Protein AF-A0A6N7BZW8-F1 (afdb_monomer)

Sequence (78 aa):
MVSEGEVASEGKVCQQDQLFRFHNSDIANNKSIKLAAKKGTRIMFIGGEPLNNQVLMWWNFVADNLYHVKVGRLKYML

Secondary structure (DSSP, 8-state):
-EEES-EEETTEEE-TTPPPP--GGGSGGGT----EE-TT-EE-----PPP-S--EEETTEEESSHHHHHHHHHHH-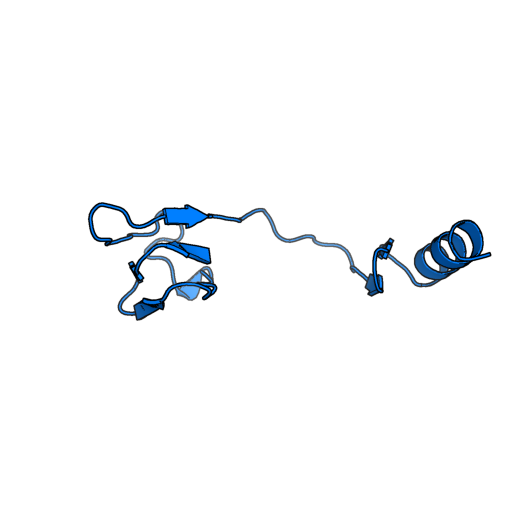-

Foldseek 3Di:
DWQDFWKDWLNDIAGHPDDDDDDCVSDDVSPDTDIDGDPPIDDDDDDDDDDPAAWDDDPPDIDRDPVRVVVVCVVPVD

Mean predicted aligned error: 5.31 Å

pLDDT: mean 90.77, std 8.05, range [60.91, 98.06]

InterPro domains:
  IPR008778 Pirin, C-terminal domain [PF05726] (2-64)
  IPR011051 RmlC-like cupin domain superfamily [SSF51182] (2-68)
  IPR014710 RmlC-like jelly roll fold [G3DSA:2.60.120.10] (2-51)
  IPR014710 RmlC-like jelly roll fold [G3DSA:2.60.120.10] (52-64)

Organism: NCBI:txid281738

Solvent-accessible surface area (backbone atoms only — not comparable to full-atom values): 5046 Å² total; per-residue (Å²): 56,25,80,33,55,46,39,34,39,87,94,42,77,39,47,52,82,33,78,72,84,82,52,72,91,63,29,70,85,70,76,57,82,64,79,48,64,58,94,81,45,39,73,52,88,85,86,75,81,80,77,92,62,67,76,46,78,54,93,97,40,77,32,69,47,71,67,58,45,51,53,52,48,58,66,75,75,102

Structure (mmCIF, N/CA/C/O backbone):
data_AF-A0A6N7BZW8-F1
#
_entry.id   AF-A0A6N7BZW8-F1
#
loop_
_atom_site.group_PDB
_atom_site.id
_atom_site.type_symbol
_atom_site.label_atom_id
_atom_site.label_alt_id
_atom_site.label_comp_id
_atom_site.label_asym_id
_atom_site.label_entity_id
_atom_site.label_seq_id
_atom_site.pdbx_PDB_ins_code
_atom_site.Cartn_x
_atom_site.Cartn_y
_atom_site.Cartn_z
_atom_site.occupancy
_atom_site.B_iso_or_equiv
_atom_site.auth_seq_id
_atom_site.auth_comp_id
_atom_site.auth_asym_id
_atom_site.auth_atom_id
_atom_site.pdbx_PDB_model_num
ATOM 1 N N . MET A 1 1 ? -4.629 -0.411 1.865 1.00 93.44 1 MET A N 1
ATOM 2 C CA . MET A 1 1 ? -5.888 -0.304 1.093 1.00 93.44 1 MET A CA 1
ATOM 3 C C . MET A 1 1 ? -6.948 -1.128 1.792 1.00 93.44 1 MET A C 1
ATOM 5 O O . MET A 1 1 ? -6.612 -2.212 2.262 1.00 93.44 1 MET A O 1
ATOM 9 N N . VAL A 1 2 ? -8.178 -0.630 1.880 1.00 96.69 2 VAL A N 1
ATOM 10 C CA . VAL A 1 2 ? -9.312 -1.385 2.434 1.00 96.69 2 VAL A CA 1
ATOM 11 C C . VAL A 1 2 ? -10.121 -1.962 1.279 1.00 96.69 2 VAL A C 1
ATOM 13 O O . VAL A 1 2 ? -10.611 -1.200 0.454 1.00 96.69 2 VAL A O 1
ATOM 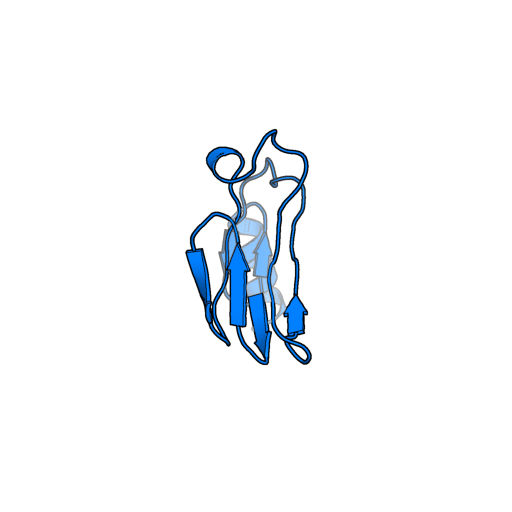16 N N . SER A 1 3 ? -10.232 -3.287 1.194 1.00 97.00 3 SER A N 1
ATOM 17 C CA . SER A 1 3 ? -11.034 -3.952 0.155 1.00 97.00 3 SER A CA 1
ATOM 18 C C . SER A 1 3 ? -12.435 -4.334 0.633 1.00 97.00 3 SER A C 1
ATOM 20 O O . SER A 1 3 ? -13.319 -4.535 -0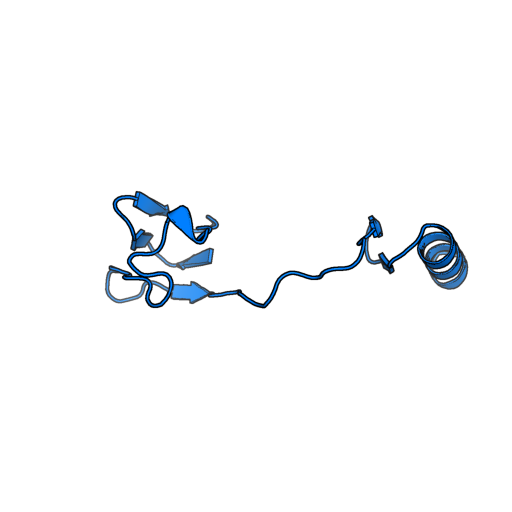.190 1.00 97.00 3 SER A O 1
ATOM 22 N N . GLU A 1 4 ? -12.653 -4.423 1.946 1.00 98.06 4 GLU A N 1
ATOM 23 C CA . GLU A 1 4 ? -13.965 -4.669 2.552 1.00 98.06 4 GLU A CA 1
ATOM 24 C C . GLU A 1 4 ? -14.013 -4.008 3.935 1.00 98.06 4 GLU A C 1
ATOM 26 O O . GLU A 1 4 ? -13.078 -4.169 4.725 1.00 98.06 4 GLU A O 1
ATOM 31 N N . GLY A 1 5 ? -15.094 -3.287 4.244 1.00 97.19 5 GLY A N 1
ATOM 32 C CA . GLY A 1 5 ? -15.306 -2.644 5.546 1.00 97.19 5 GLY A CA 1
ATOM 33 C C . GLY A 1 5 ? -14.567 -1.312 5.724 1.00 97.19 5 GLY A C 1
ATOM 34 O O . GLY A 1 5 ? -14.367 -0.561 4.774 1.00 97.19 5 GLY A O 1
ATOM 35 N N . GLU A 1 6 ? -14.180 -1.007 6.964 1.00 97.44 6 GLU A N 1
ATOM 36 C CA . GLU A 1 6 ? -13.450 0.214 7.339 1.00 97.44 6 GLU A CA 1
ATOM 37 C C . GLU A 1 6 ? -12.331 -0.106 8.343 1.00 97.44 6 GLU A C 1
ATOM 39 O O . GLU A 1 6 ? -12.423 -1.081 9.104 1.00 97.44 6 GLU A O 1
ATOM 44 N N . VAL A 1 7 ? -11.281 0.720 8.355 1.00 96.88 7 VAL A N 1
ATOM 45 C CA . VAL A 1 7 ? -10.184 0.645 9.332 1.00 96.88 7 VAL A CA 1
ATOM 46 C C . VAL A 1 7 ? -9.880 2.026 9.902 1.00 96.88 7 VAL A C 1
ATOM 48 O O . VAL A 1 7 ? -9.794 3.007 9.168 1.00 96.88 7 VAL A O 1
ATOM 51 N N . ALA A 1 8 ? -9.690 2.106 11.214 1.00 95.38 8 ALA A N 1
ATOM 52 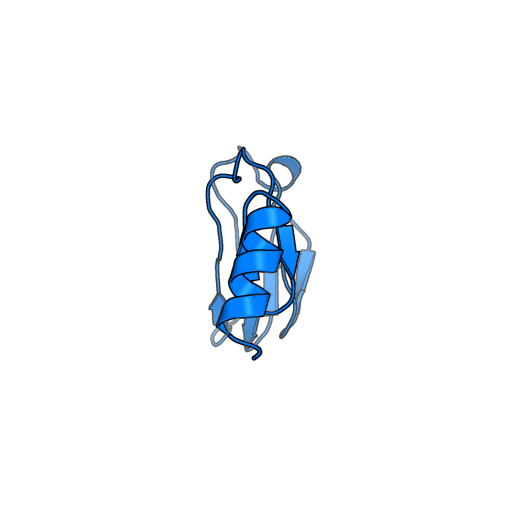C CA . ALA A 1 8 ? -9.197 3.293 11.894 1.00 95.38 8 ALA A CA 1
ATOM 53 C C . ALA A 1 8 ? -7.725 3.108 12.280 1.00 95.38 8 ALA A C 1
ATOM 55 O O . ALA A 1 8 ? -7.320 2.044 12.753 1.00 95.38 8 ALA A O 1
ATOM 56 N N . SER A 1 9 ? -6.921 4.146 12.077 1.00 91.69 9 SER A N 1
ATOM 57 C CA . SER A 1 9 ? -5.500 4.168 12.415 1.00 91.69 9 SER A CA 1
ATOM 58 C C . SER A 1 9 ? -5.040 5.608 12.605 1.00 91.69 9 SER A C 1
ATOM 60 O O . SER A 1 9 ? -5.488 6.492 11.877 1.00 91.69 9 SER A O 1
ATOM 62 N N . GLU A 1 10 ? -4.177 5.855 13.592 1.00 86.56 10 GLU A N 1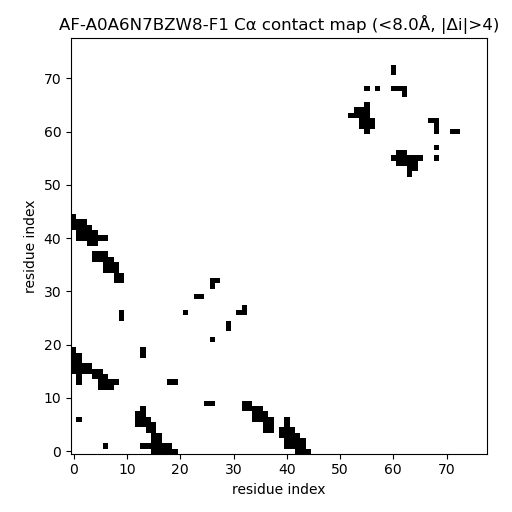
ATOM 63 C CA . GLU A 1 10 ? -3.555 7.172 13.825 1.00 86.56 10 GLU A CA 1
ATOM 64 C C . GLU A 1 10 ? -4.567 8.341 13.841 1.00 86.56 10 GLU A C 1
ATOM 66 O O . GLU A 1 10 ? -4.365 9.394 13.236 1.00 86.56 10 GLU A O 1
ATOM 71 N N . GLY A 1 11 ? -5.721 8.127 14.487 1.00 87.81 11 GLY A N 1
ATOM 72 C CA . GLY A 1 11 ? -6.792 9.125 14.610 1.00 87.81 11 GLY A CA 1
ATOM 73 C C . GLY A 1 11 ? -7.607 9.385 13.337 1.00 87.81 11 GLY A C 1
ATOM 74 O O . GLY A 1 11 ? -8.472 10.258 13.345 1.00 87.81 11 GLY A O 1
ATOM 75 N N . LYS A 1 12 ? -7.374 8.640 12.252 1.00 90.94 12 LYS A N 1
ATOM 76 C CA . LYS A 1 12 ? -8.118 8.757 10.991 1.00 90.94 12 LYS A CA 1
ATOM 77 C C . LYS A 1 12 ? -8.855 7.458 10.675 1.00 90.94 12 LYS A C 1
ATOM 79 O O . LYS A 1 12 ? -8.450 6.376 11.095 1.00 90.94 12 LYS A O 1
ATOM 84 N N . VAL A 1 13 ? -9.924 7.573 9.895 1.00 95.12 13 VAL A N 1
ATOM 85 C CA . VAL A 1 13 ? -10.700 6.436 9.385 1.00 95.12 13 VAL A CA 1
ATOM 86 C C . VAL A 1 13 ? -10.483 6.328 7.879 1.00 95.12 13 VAL A C 1
ATOM 88 O O . VAL A 1 13 ? -10.551 7.328 7.168 1.00 95.12 13 VAL A O 1
ATOM 91 N N . CYS A 1 14 ? -10.213 5.116 7.405 1.00 95.62 14 CYS A N 1
ATOM 92 C CA . CYS A 1 14 ? -10.074 4.762 6.001 1.00 95.62 14 CYS A CA 1
ATOM 93 C C . CYS A 1 14 ? -11.239 3.858 5.600 1.00 95.62 14 CYS A C 1
ATOM 95 O O . CYS A 1 14 ? -11.440 2.794 6.195 1.00 95.62 14 CYS A O 1
ATOM 97 N N . GLN A 1 15 ? -12.006 4.309 4.612 1.00 97.44 15 GLN A N 1
ATOM 98 C CA . GLN A 1 15 ? -13.175 3.599 4.103 1.00 97.44 15 GLN A CA 1
ATOM 99 C C . GLN A 1 15 ? -12.783 2.584 3.022 1.00 97.44 15 GLN A C 1
ATOM 101 O O . GLN A 1 15 ? -11.650 2.584 2.533 1.00 97.44 15 GLN A O 1
ATOM 106 N N . GLN A 1 16 ? -13.726 1.723 2.644 1.00 97.81 16 GLN A N 1
ATOM 107 C CA . GLN A 1 16 ? -13.564 0.811 1.515 1.00 97.81 16 GLN A CA 1
ATOM 108 C C . GLN A 1 16 ? -13.120 1.561 0.247 1.00 97.81 16 GLN A C 1
ATOM 110 O O . GLN A 1 16 ? -13.500 2.710 0.021 1.00 97.81 16 GLN A O 1
ATOM 115 N N . ASP A 1 17 ? -12.275 0.907 -0.551 1.00 96.62 17 ASP A N 1
ATOM 116 C CA . ASP A 1 17 ? -11.689 1.412 -1.797 1.00 96.62 17 ASP A CA 1
ATOM 117 C C . ASP A 1 17 ? -10.764 2.628 -1.617 1.00 96.62 17 ASP A C 1
ATOM 119 O O . ASP A 1 17 ? -10.320 3.242 -2.588 1.00 96.62 17 ASP A O 1
ATOM 123 N N . GLN A 1 18 ? -10.396 2.950 -0.371 1.00 95.88 18 GLN A N 1
ATOM 124 C CA . GLN A 1 18 ? -9.426 3.996 -0.070 1.00 95.88 18 GLN A CA 1
ATOM 125 C C . GLN A 1 18 ? -8.036 3.443 0.255 1.00 95.88 18 GLN A C 1
ATOM 127 O O . GLN A 1 18 ? -7.832 2.338 0.784 1.00 95.88 18 GLN A O 1
ATOM 132 N N . LEU A 1 19 ? -7.043 4.278 -0.051 1.00 94.00 19 LEU A N 1
ATOM 133 C CA . LEU A 1 19 ? -5.660 4.071 0.335 1.00 94.00 19 LEU A CA 1
ATOM 134 C C . LEU A 1 19 ? -5.358 4.866 1.604 1.00 94.00 19 LEU A C 1
ATOM 136 O O . LEU A 1 19 ? -5.506 6.085 1.643 1.00 94.00 19 LEU A O 1
ATOM 140 N N . PHE A 1 20 ? -4.850 4.169 2.611 1.00 91.88 20 PHE A N 1
ATOM 141 C CA . PHE A 1 20 ? -4.241 4.792 3.772 1.00 91.88 20 PHE A CA 1
ATOM 142 C C . PHE A 1 20 ? -2.722 4.757 3.612 1.00 91.88 20 PHE A C 1
ATOM 144 O O . PHE A 1 20 ? -2.151 3.681 3.416 1.00 91.88 20 PHE A O 1
ATOM 151 N N . ARG A 1 21 ? -2.078 5.927 3.653 1.00 89.88 21 ARG A N 1
ATOM 152 C CA . ARG A 1 21 ? -0.620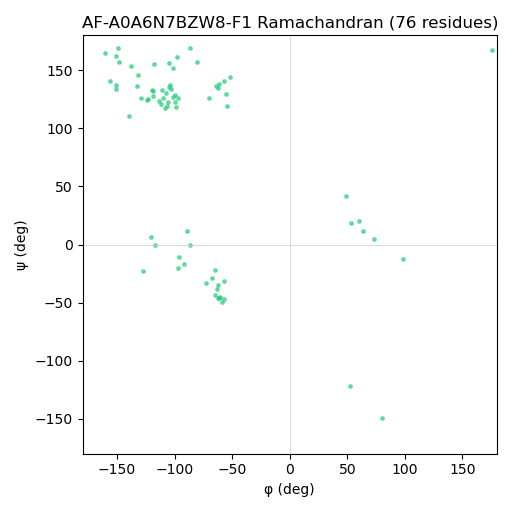 6.062 3.558 1.00 89.88 21 ARG A CA 1
ATOM 153 C C . ARG A 1 21 ? -0.052 6.330 4.943 1.00 89.88 21 ARG A C 1
ATOM 155 O O . ARG A 1 21 ? -0.543 7.212 5.637 1.00 89.88 21 ARG A O 1
ATOM 162 N N . PHE A 1 22 ? 1.010 5.611 5.282 1.00 87.62 22 PHE A N 1
ATOM 163 C CA . PHE A 1 22 ? 1.809 5.865 6.471 1.00 87.62 22 PHE A CA 1
ATOM 164 C C . PHE A 1 22 ? 3.134 6.495 6.052 1.00 87.62 22 PHE A C 1
ATOM 166 O O . PHE A 1 22 ? 3.892 5.902 5.283 1.00 87.62 22 PHE A O 1
ATOM 173 N N . HIS A 1 23 ? 3.396 7.709 6.515 1.00 81.81 23 HIS A N 1
ATOM 174 C CA . HIS A 1 23 ? 4.718 8.318 6.478 1.00 81.81 23 HIS A CA 1
ATOM 175 C C . HIS A 1 23 ? 5.406 8.145 7.840 1.00 81.81 23 HIS A C 1
ATOM 177 O O . HIS A 1 23 ? 4.738 7.913 8.843 1.00 81.81 23 HIS A O 1
ATOM 183 N N . ASN A 1 24 ? 6.732 8.292 7.912 1.00 78.25 24 ASN A N 1
ATOM 184 C CA . ASN A 1 24 ? 7.462 8.191 9.187 1.00 78.25 24 ASN A CA 1
ATOM 185 C C . ASN A 1 24 ? 6.936 9.189 10.238 1.00 78.25 24 ASN A C 1
ATOM 187 O O . ASN A 1 24 ? 6.902 8.894 11.423 1.00 78.25 24 ASN A O 1
ATOM 191 N N . SER A 1 25 ? 6.448 10.355 9.808 1.00 75.56 25 SER A N 1
ATOM 192 C CA . SER A 1 25 ? 5.791 11.327 10.698 1.00 75.56 25 SER A CA 1
ATOM 193 C C . SER A 1 25 ? 4.479 10.833 11.313 1.00 75.56 25 SER A C 1
ATOM 195 O O . SER A 1 25 ? 4.044 11.379 12.321 1.00 75.56 25 SER A O 1
ATOM 197 N N . ASP A 1 26 ? 3.841 9.839 10.698 1.00 72.06 26 ASP A N 1
ATOM 198 C CA . ASP A 1 26 ? 2.510 9.360 11.066 1.00 72.06 26 ASP A CA 1
ATOM 199 C C . ASP A 1 26 ? 2.575 8.144 12.001 1.00 72.06 26 ASP A C 1
ATOM 201 O O . ASP A 1 26 ? 1.553 7.734 12.536 1.00 72.06 26 ASP A O 1
ATOM 205 N N . ILE A 1 27 ? 3.757 7.544 12.191 1.00 74.19 27 ILE A N 1
ATOM 206 C CA . ILE A 1 27 ? 3.929 6.300 12.945 1.00 74.19 27 ILE A CA 1
ATOM 207 C C . ILE A 1 27 ? 4.609 6.600 14.279 1.00 74.19 27 ILE A C 1
ATOM 209 O O . ILE A 1 27 ? 5.781 6.981 14.328 1.00 74.19 27 ILE A O 1
ATOM 213 N N . ALA A 1 28 ? 3.913 6.330 15.386 1.00 67.75 28 ALA A N 1
ATOM 214 C CA . ALA A 1 28 ? 4.507 6.414 16.715 1.00 67.75 28 ALA A CA 1
ATOM 215 C C . ALA A 1 28 ? 5.779 5.542 16.801 1.00 67.75 28 ALA A C 1
ATOM 217 O O . ALA A 1 28 ? 5.745 4.322 16.614 1.00 67.75 28 ALA A O 1
ATOM 218 N N . ASN A 1 29 ? 6.918 6.180 17.087 1.00 67.50 29 ASN A N 1
ATOM 219 C CA . ASN A 1 29 ? 8.240 5.555 17.210 1.00 67.50 29 ASN A CA 1
ATOM 220 C C . ASN A 1 29 ? 8.766 4.829 15.951 1.00 67.50 29 ASN A C 1
ATOM 222 O O . ASN A 1 29 ? 9.656 3.991 16.091 1.00 67.50 29 ASN A O 1
ATOM 226 N N . ASN A 1 30 ? 8.253 5.119 14.744 1.00 68.50 30 ASN A N 1
ATOM 227 C CA . ASN A 1 30 ? 8.713 4.543 13.461 1.00 68.50 30 ASN A CA 1
ATOM 228 C C . ASN A 1 30 ? 8.758 3.000 13.391 1.00 68.50 30 ASN A C 1
ATOM 230 O O . ASN A 1 30 ? 9.468 2.444 12.555 1.00 68.50 30 ASN A O 1
ATOM 234 N N . LYS A 1 31 ? 8.057 2.283 14.279 1.00 79.25 31 LYS A N 1
ATOM 235 C CA . LYS A 1 31 ? 8.215 0.820 14.421 1.00 79.25 31 LYS A CA 1
ATOM 236 C C . LYS A 1 31 ? 6.922 0.025 14.352 1.00 79.25 31 LYS A C 1
ATOM 238 O O . LYS A 1 31 ? 6.969 -1.166 14.062 1.00 79.25 31 LYS A O 1
ATOM 243 N N . SER A 1 32 ? 5.779 0.642 14.633 1.00 84.81 32 SER A N 1
ATOM 244 C CA . SER A 1 32 ? 4.507 -0.078 14.699 1.00 84.81 32 SER A CA 1
ATOM 245 C C . SER A 1 32 ? 3.338 0.811 14.325 1.00 84.81 32 SER A C 1
ATOM 247 O O . SER A 1 32 ? 3.241 1.929 14.819 1.00 84.81 32 SER A O 1
ATOM 249 N N . ILE A 1 33 ? 2.419 0.263 13.540 1.00 88.00 33 ILE A N 1
ATOM 250 C CA . ILE A 1 33 ? 1.152 0.890 13.170 1.00 88.00 33 ILE A CA 1
ATOM 251 C C . ILE A 1 33 ? 0.034 0.217 13.966 1.00 88.00 33 ILE A C 1
ATOM 253 O O . ILE A 1 33 ? -0.003 -1.014 14.053 1.00 88.00 33 ILE A O 1
ATOM 257 N N . LYS A 1 34 ? -0.894 1.001 14.526 1.00 90.12 34 LYS A N 1
ATOM 258 C CA . LYS A 1 34 ? -2.088 0.458 15.190 1.00 90.12 34 LYS A CA 1
ATOM 259 C C . LYS A 1 34 ? -3.292 0.535 14.264 1.00 90.12 34 LYS A C 1
ATOM 261 O O . LYS A 1 34 ? -3.611 1.599 13.743 1.00 90.12 34 LYS A O 1
ATOM 266 N N . LEU A 1 35 ? -3.980 -0.590 14.101 1.00 93.44 35 LEU A N 1
ATOM 267 C CA . LEU A 1 35 ? -5.188 -0.702 13.291 1.00 93.44 35 LEU A CA 1
ATOM 268 C C . LEU A 1 35 ? -6.351 -1.156 14.175 1.00 93.44 35 LEU A C 1
ATOM 270 O O . LEU A 1 35 ? -6.215 -2.113 14.936 1.00 93.44 35 LEU A O 1
ATOM 274 N N . ALA A 1 36 ? -7.494 -0.491 14.049 1.00 96.06 36 ALA A N 1
ATOM 275 C CA . ALA A 1 36 ? -8.756 -0.905 14.643 1.00 96.06 36 ALA A CA 1
ATOM 276 C C . ALA A 1 36 ? -9.776 -1.145 13.527 1.00 96.06 36 ALA A C 1
ATOM 278 O O . ALA A 1 36 ? -9.981 -0.290 12.669 1.00 96.06 36 ALA A O 1
ATOM 279 N N . ALA A 1 37 ? -10.404 -2.317 13.527 1.00 97.00 37 ALA A N 1
ATOM 280 C CA . ALA A 1 37 ? -11.338 -2.730 12.489 1.00 97.00 37 ALA A CA 1
ATOM 281 C C . ALA A 1 37 ? -12.429 -3.638 13.065 1.00 97.00 37 ALA A C 1
ATOM 283 O O . ALA A 1 37 ? -12.237 -4.285 14.098 1.00 97.00 37 ALA A O 1
ATOM 284 N N . LYS A 1 38 ? -13.577 -3.697 12.386 1.00 97.38 38 LYS A N 1
ATOM 285 C CA . LYS A 1 38 ? -14.667 -4.617 12.731 1.00 97.38 38 LYS A CA 1
ATOM 286 C C . LYS A 1 38 ? -14.377 -6.013 12.170 1.00 97.38 38 LYS A C 1
ATOM 288 O O . LYS A 1 38 ? -13.630 -6.177 11.206 1.00 97.38 38 LYS A O 1
ATOM 293 N N . LYS A 1 39 ? -14.994 -7.041 12.764 1.00 97.62 39 LYS A N 1
ATOM 294 C CA . LYS A 1 39 ? -14.952 -8.407 12.219 1.00 97.62 39 LYS A CA 1
ATOM 295 C C . LYS A 1 39 ? -15.451 -8.386 10.770 1.00 97.62 39 LYS A C 1
ATOM 297 O O . LYS A 1 39 ? -16.531 -7.865 10.514 1.00 97.62 39 LYS A O 1
ATOM 302 N N . GLY A 1 40 ? -14.680 -8.976 9.859 1.00 97.56 40 GLY A N 1
ATOM 303 C CA . GLY A 1 40 ? -14.997 -9.014 8.428 1.00 97.56 40 GLY A CA 1
ATOM 304 C C . GLY A 1 40 ? -14.288 -7.950 7.586 1.00 97.56 40 GLY A C 1
ATOM 305 O O . GLY A 1 40 ? -14.254 -8.101 6.372 1.00 97.56 40 GLY A O 1
ATOM 306 N N . THR A 1 41 ? -13.655 -6.935 8.190 1.00 98.06 41 THR A N 1
ATOM 307 C CA . THR A 1 41 ? -12.825 -5.982 7.435 1.00 98.06 41 THR A CA 1
ATOM 308 C C . THR A 1 41 ? -11.646 -6.703 6.767 1.00 98.06 41 THR A C 1
ATOM 310 O O . THR A 1 41 ? -10.940 -7.483 7.414 1.00 98.06 41 THR A O 1
ATOM 313 N N . ARG A 1 42 ? -11.382 -6.392 5.492 1.00 97.88 42 ARG A N 1
ATOM 314 C CA . ARG A 1 42 ? -10.219 -6.880 4.735 1.00 97.88 42 ARG A CA 1
ATOM 315 C C . ARG A 1 42 ? -9.338 -5.723 4.295 1.00 97.88 42 ARG A C 1
ATOM 317 O O . ARG A 1 42 ? -9.805 -4.738 3.724 1.00 97.88 42 ARG A O 1
ATOM 324 N N . ILE A 1 43 ? -8.041 -5.871 4.539 1.00 96.12 43 ILE A N 1
ATOM 325 C CA . ILE A 1 43 ? -7.037 -4.865 4.204 1.00 96.12 43 ILE A CA 1
ATOM 326 C C . ILE A 1 43 ? -5.850 -5.498 3.482 1.00 96.12 43 ILE A C 1
ATOM 328 O O . ILE A 1 43 ? -5.446 -6.618 3.783 1.00 96.12 43 ILE A O 1
ATOM 332 N N . MET A 1 44 ? -5.266 -4.738 2.560 1.00 95.81 44 MET A N 1
ATOM 333 C CA . MET A 1 44 ? -3.978 -5.032 1.939 1.00 95.81 44 MET A CA 1
ATOM 334 C C . MET A 1 44 ? -2.944 -4.024 2.435 1.00 95.81 44 MET A C 1
ATOM 336 O O . MET A 1 44 ? -3.153 -2.807 2.327 1.00 95.81 44 MET A O 1
ATOM 340 N N . PHE A 1 45 ? -1.831 -4.539 2.957 1.00 93.00 45 PHE A N 1
ATOM 341 C CA . PHE A 1 45 ? -0.675 -3.743 3.348 1.00 93.00 45 PHE A CA 1
ATOM 342 C C . PHE A 1 45 ? 0.404 -3.843 2.266 1.00 93.00 45 PHE A C 1
ATOM 344 O O . PHE A 1 45 ? 0.776 -4.943 1.866 1.00 93.00 45 PHE A O 1
ATOM 351 N N . ILE A 1 46 ? 0.880 -2.695 1.783 1.00 93.00 46 ILE A N 1
ATOM 352 C CA . ILE A 1 46 ? 1.968 -2.599 0.806 1.00 93.00 46 ILE A CA 1
ATOM 353 C C . ILE A 1 46 ? 2.982 -1.617 1.375 1.00 93.00 46 ILE A C 1
ATOM 355 O O . ILE A 1 46 ? 2.629 -0.492 1.727 1.00 93.00 46 ILE A O 1
ATOM 359 N N . GLY A 1 47 ? 4.231 -2.052 1.462 1.00 89.06 47 GLY A N 1
ATOM 360 C CA . GLY A 1 47 ? 5.340 -1.251 1.948 1.00 89.06 47 GLY A CA 1
ATOM 361 C C . GLY A 1 47 ? 6.663 -1.837 1.478 1.00 89.06 47 GLY A C 1
ATOM 362 O O . GLY A 1 47 ? 6.722 -2.973 1.010 1.00 89.06 47 GLY A O 1
ATOM 363 N N . GLY A 1 48 ? 7.714 -1.042 1.592 1.00 88.56 48 GLY A N 1
ATOM 364 C CA . GLY A 1 48 ? 9.060 -1.398 1.176 1.00 88.56 48 GLY A CA 1
ATOM 365 C C . GLY A 1 48 ? 9.986 -0.206 1.349 1.00 88.56 48 GLY A C 1
ATOM 366 O O . GLY A 1 48 ? 9.531 0.918 1.582 1.00 88.56 48 GLY A O 1
ATOM 367 N N . GLU A 1 49 ? 11.282 -0.460 1.254 1.00 88.75 49 GLU A N 1
ATOM 368 C CA . GLU A 1 49 ? 12.273 0.608 1.236 1.00 88.75 49 GLU A CA 1
ATOM 369 C C . GLU A 1 49 ? 12.086 1.472 -0.028 1.00 88.75 49 GLU A C 1
ATOM 371 O O . GLU A 1 49 ? 11.834 0.918 -1.105 1.00 88.75 49 GLU A O 1
ATOM 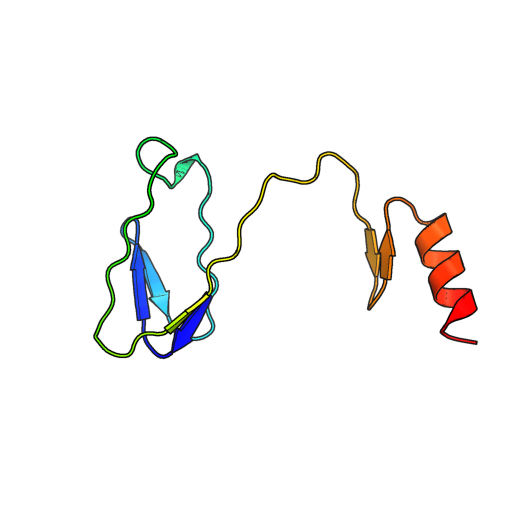376 N N . PRO A 1 50 ? 12.145 2.816 0.069 1.00 88.62 50 PRO A N 1
ATOM 377 C CA . PRO A 1 50 ? 12.046 3.677 -1.102 1.00 88.62 50 PRO A CA 1
ATOM 378 C C . PRO A 1 50 ? 13.122 3.349 -2.142 1.00 88.62 50 PRO A C 1
ATOM 380 O O . PRO A 1 50 ? 14.278 3.102 -1.807 1.00 88.62 50 PRO A O 1
ATOM 383 N N . LEU A 1 51 ? 12.751 3.397 -3.421 1.00 90.31 51 LEU A N 1
ATOM 384 C CA . LEU A 1 51 ? 13.716 3.307 -4.513 1.00 90.31 51 LEU A CA 1
ATOM 385 C C . LEU A 1 51 ? 14.561 4.589 -4.559 1.00 90.31 51 LEU A C 1
ATOM 387 O O . LEU A 1 51 ? 14.016 5.688 -4.645 1.00 90.31 51 LEU A O 1
ATOM 391 N N . ASN A 1 52 ? 15.888 4.444 -4.533 1.00 90.81 52 ASN A N 1
ATOM 392 C CA . ASN A 1 52 ? 16.835 5.569 -4.567 1.00 90.81 52 ASN A CA 1
ATOM 393 C C . ASN A 1 52 ? 17.186 6.038 -5.992 1.00 90.81 52 ASN A C 1
ATOM 395 O O . ASN A 1 52 ? 17.978 6.961 -6.168 1.00 90.81 52 ASN A O 1
ATOM 399 N N . ASN A 1 53 ? 16.625 5.399 -7.018 1.00 91.69 53 ASN A N 1
ATOM 400 C CA . ASN A 1 53 ? 16.827 5.730 -8.423 1.00 91.69 53 ASN A CA 1
ATOM 401 C C . ASN A 1 53 ? 15.605 6.442 -9.016 1.00 91.69 53 ASN A C 1
ATOM 403 O O . ASN A 1 53 ? 14.475 6.276 -8.557 1.00 91.69 53 ASN A O 1
ATOM 407 N N . GLN A 1 54 ? 15.826 7.211 -10.084 1.00 92.81 54 GLN A N 1
ATOM 408 C CA . GLN A 1 54 ? 14.734 7.772 -10.871 1.00 92.81 54 GLN A CA 1
ATOM 409 C C . GLN A 1 54 ? 13.885 6.645 -11.472 1.00 92.81 54 GLN A C 1
ATOM 411 O O . GLN A 1 54 ? 14.416 5.661 -11.987 1.00 92.81 54 GLN A O 1
ATOM 416 N N . VAL A 1 55 ? 12.564 6.822 -11.430 1.00 95.00 55 VAL A N 1
ATOM 417 C CA . VAL A 1 55 ? 11.595 5.914 -12.046 1.00 95.00 55 VAL A CA 1
ATOM 418 C C . VAL A 1 55 ? 10.732 6.704 -13.024 1.00 95.00 55 VAL A C 1
ATOM 420 O O . VAL A 1 55 ? 10.110 7.702 -12.666 1.00 95.00 55 VAL A O 1
ATOM 423 N N . LEU A 1 56 ? 10.690 6.246 -14.270 1.00 95.75 56 LEU A N 1
ATOM 424 C CA . LEU A 1 56 ? 9.765 6.674 -15.308 1.00 95.75 56 LEU A CA 1
ATOM 425 C C . LEU A 1 56 ? 8.723 5.576 -15.506 1.00 95.75 56 LEU A C 1
ATOM 427 O O . LEU A 1 56 ? 9.067 4.438 -15.825 1.00 95.75 56 LEU A O 1
ATOM 431 N N . MET A 1 57 ? 7.449 5.930 -15.347 1.00 95.50 57 MET A N 1
ATOM 432 C CA . MET A 1 57 ? 6.319 5.045 -15.621 1.00 95.50 57 MET A CA 1
ATOM 433 C C . MET A 1 57 ? 5.526 5.584 -16.809 1.00 95.50 57 MET A C 1
ATOM 435 O O . MET A 1 57 ? 5.069 6.726 -16.792 1.00 95.50 57 MET A O 1
ATOM 439 N N . TRP A 1 58 ? 5.356 4.765 -17.843 1.00 93.69 58 TRP A N 1
ATOM 440 C CA . TRP A 1 58 ? 4.555 5.095 -19.017 1.00 93.69 58 TRP A CA 1
ATOM 441 C C . TRP A 1 58 ? 3.761 3.865 -19.449 1.00 93.69 58 TRP A C 1
ATOM 443 O O . TRP A 1 58 ? 4.339 2.895 -19.932 1.00 93.69 58 TRP A O 1
ATOM 453 N N . TRP A 1 59 ? 2.435 3.900 -19.286 1.00 92.88 59 TRP A N 1
ATOM 454 C CA . TRP A 1 59 ? 1.560 2.749 -19.547 1.00 92.88 59 TRP A CA 1
ATOM 455 C C . TRP A 1 59 ? 2.061 1.507 -18.785 1.00 92.88 59 TRP A C 1
ATOM 457 O O . TRP A 1 59 ? 2.212 1.562 -17.568 1.00 92.88 59 TRP A O 1
ATOM 467 N N . ASN A 1 60 ? 2.370 0.419 -19.496 1.00 93.56 60 ASN A N 1
ATOM 468 C CA . ASN A 1 60 ? 2.888 -0.834 -18.940 1.00 93.56 60 ASN A CA 1
ATOM 469 C C . ASN A 1 60 ? 4.428 -0.873 -18.855 1.00 93.56 60 ASN A C 1
ATOM 471 O O . ASN A 1 60 ? 5.005 -1.937 -18.646 1.00 93.56 60 ASN A O 1
ATOM 475 N N . PHE A 1 61 ? 5.107 0.262 -19.054 1.00 94.50 61 PHE A N 1
ATOM 476 C CA . PHE A 1 61 ? 6.564 0.366 -19.028 1.00 94.50 61 PHE A CA 1
ATOM 477 C C . PHE A 1 61 ? 7.041 1.084 -17.768 1.00 94.50 61 PHE A C 1
ATOM 479 O O . PHE A 1 61 ? 6.587 2.186 -17.459 1.00 94.50 61 PHE A O 1
ATOM 486 N N . VAL A 1 62 ? 8.007 0.473 -17.084 1.00 94.94 62 VAL A N 1
ATOM 487 C CA . VAL A 1 62 ? 8.716 1.044 -15.934 1.00 94.94 62 VAL A CA 1
ATOM 488 C C . VAL A 1 62 ? 10.208 1.008 -16.250 1.00 94.94 62 VAL A C 1
ATOM 490 O O . VAL A 1 62 ? 10.735 -0.050 -16.590 1.00 94.94 62 VAL A O 1
ATOM 493 N N . ALA A 1 63 ? 10.881 2.156 -16.191 1.00 95.50 63 ALA A N 1
ATOM 494 C CA . ALA A 1 63 ? 12.298 2.279 -16.524 1.00 95.50 63 ALA A CA 1
ATOM 495 C C . ALA A 1 63 ? 12.984 3.388 -15.716 1.00 95.50 63 ALA A C 1
ATOM 497 O O . ALA A 1 63 ? 12.327 4.207 -15.087 1.00 95.50 63 ALA A O 1
ATOM 498 N N . ASP A 1 64 ? 14.309 3.441 -15.772 1.00 95.06 64 ASP A N 1
ATOM 499 C CA . ASP A 1 64 ? 15.139 4.469 -15.136 1.00 95.06 64 ASP A CA 1
ATOM 500 C C . ASP A 1 64 ? 15.440 5.669 -16.054 1.00 95.06 64 ASP A C 1
ATOM 502 O O . ASP A 1 64 ? 15.830 6.734 -15.582 1.00 95.06 64 ASP A O 1
ATOM 506 N N . ASN A 1 65 ? 15.238 5.525 -17.369 1.00 94.75 65 ASN A N 1
ATOM 507 C CA . ASN A 1 65 ? 15.472 6.579 -18.352 1.00 94.75 65 ASN A CA 1
ATOM 508 C C . ASN A 1 65 ? 14.553 6.469 -19.587 1.00 94.75 65 ASN A C 1
ATOM 510 O O . ASN A 1 65 ? 13.945 5.434 -19.873 1.00 94.75 65 ASN A O 1
ATOM 514 N N . LEU A 1 66 ? 14.447 7.572 -20.339 1.00 95.25 66 LEU A N 1
ATOM 515 C CA . LEU A 1 66 ? 13.534 7.682 -21.483 1.00 95.25 66 LEU A CA 1
ATOM 516 C C . LEU A 1 66 ? 13.925 6.766 -22.654 1.00 95.25 66 LEU A C 1
ATOM 518 O O . LEU A 1 66 ? 13.053 6.347 -23.416 1.00 95.25 66 LEU A O 1
ATOM 522 N N . TYR A 1 67 ? 15.216 6.464 -22.817 1.00 96.12 67 TYR A N 1
ATOM 523 C CA . TYR A 1 67 ? 15.690 5.564 -23.867 1.00 96.12 67 TYR A CA 1
ATOM 524 C C . TYR A 1 67 ? 15.095 4.161 -23.682 1.00 96.12 67 TYR A C 1
ATOM 526 O O . TYR A 1 67 ? 14.506 3.622 -24.619 1.00 96.12 67 TYR A O 1
ATOM 534 N N . HIS A 1 68 ? 15.116 3.625 -22.459 1.00 94.44 68 HIS A N 1
ATOM 535 C CA . HIS A 1 68 ? 14.517 2.328 -22.136 1.00 94.44 68 HIS A CA 1
ATOM 536 C C . HIS A 1 68 ? 12.993 2.299 -22.335 1.00 94.44 68 HIS A C 1
ATOM 538 O O . HIS A 1 68 ? 12.472 1.324 -22.879 1.00 94.44 68 HIS A O 1
ATOM 544 N N . VAL A 1 69 ? 12.279 3.385 -22.008 1.00 94.38 69 VAL A N 1
ATOM 545 C CA . VAL A 1 69 ? 10.839 3.497 -22.318 1.00 94.38 69 VAL A CA 1
ATOM 546 C C . VAL A 1 69 ? 10.593 3.424 -23.831 1.00 94.38 69 VAL A C 1
ATOM 548 O O . VAL A 1 69 ? 9.707 2.699 -24.283 1.00 94.38 69 VAL A O 1
ATOM 551 N N . LYS A 1 70 ? 11.386 4.144 -24.638 1.00 93.88 70 LYS A N 1
ATOM 552 C CA . LYS A 1 70 ? 11.245 4.163 -26.105 1.00 93.88 70 LYS A CA 1
ATOM 553 C C . LYS A 1 70 ? 11.540 2.803 -26.737 1.00 93.88 70 LYS A C 1
ATOM 555 O O . LYS A 1 70 ? 10.782 2.376 -27.604 1.00 93.88 70 LYS A O 1
ATOM 560 N N . VAL A 1 71 ? 12.599 2.123 -26.296 1.00 94.81 71 VAL A N 1
ATOM 561 C CA . VAL A 1 71 ? 12.954 0.780 -26.782 1.00 9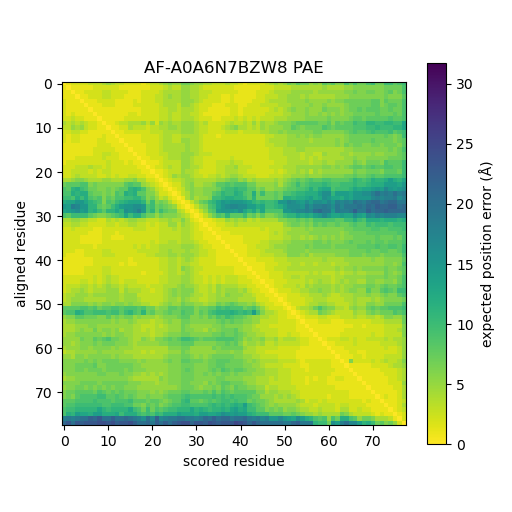4.81 71 VAL A CA 1
ATOM 562 C C . VAL A 1 71 ? 11.848 -0.224 -26.456 1.00 94.81 71 VAL A C 1
ATOM 564 O O . VAL A 1 71 ? 11.421 -0.963 -27.340 1.00 94.81 71 VAL A O 1
ATOM 567 N N . GLY A 1 72 ? 11.335 -0.214 -25.220 1.00 92.19 72 GLY A N 1
ATOM 568 C CA . GLY A 1 72 ? 10.217 -1.073 -24.827 1.00 92.19 72 GLY A CA 1
ATOM 569 C C . GLY A 1 72 ? 8.982 -0.825 -25.692 1.00 92.19 72 GLY A C 1
ATOM 570 O O . GLY A 1 72 ? 8.428 -1.754 -26.274 1.00 92.19 72 GLY A O 1
ATOM 571 N N . ARG A 1 73 ? 8.599 0.440 -25.861 1.00 91.94 73 ARG A N 1
ATOM 572 C CA . ARG A 1 73 ? 7.468 0.823 -26.708 1.00 91.94 73 ARG A CA 1
ATOM 573 C C . ARG A 1 73 ? 7.624 0.344 -28.156 1.00 91.94 73 ARG A C 1
ATOM 575 O O . ARG A 1 73 ? 6.677 -0.212 -28.696 1.00 91.94 73 ARG A O 1
ATOM 582 N N . LEU A 1 74 ? 8.788 0.550 -28.778 1.00 92.00 74 LEU A N 1
ATOM 583 C CA . LEU A 1 74 ? 9.043 0.114 -30.159 1.00 92.00 74 LEU A CA 1
ATOM 584 C C . LEU A 1 74 ? 8.956 -1.407 -30.312 1.00 92.00 74 LEU A C 1
ATOM 586 O O . LEU A 1 74 ? 8.489 -1.879 -31.338 1.00 92.00 74 LEU A O 1
ATOM 590 N N . LYS A 1 75 ? 9.380 -2.163 -29.293 1.00 92.19 75 LYS A N 1
ATOM 591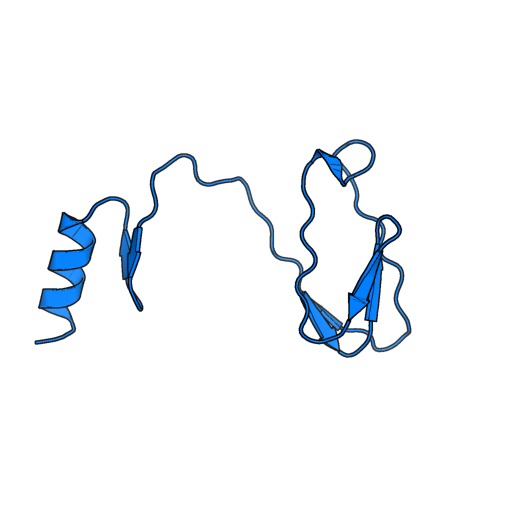 C CA . LYS A 1 75 ? 9.368 -3.629 -29.321 1.00 92.19 75 LYS A CA 1
ATOM 592 C C . LYS A 1 75 ? 7.966 -4.240 -29.208 1.00 92.19 75 LYS A C 1
ATOM 594 O O . LYS A 1 75 ? 7.754 -5.321 -29.739 1.00 92.19 75 LYS A O 1
ATOM 599 N N . TYR A 1 76 ? 7.052 -3.611 -28.467 1.00 88.56 76 TYR A N 1
ATOM 600 C CA . TYR A 1 76 ? 5.762 -4.227 -28.107 1.00 88.56 76 TYR A CA 1
ATOM 601 C C . TYR A 1 76 ? 4.528 -3.502 -28.665 1.00 88.56 76 TYR A C 1
ATOM 603 O O . TYR A 1 76 ? 3.410 -3.925 -28.384 1.00 88.56 76 TYR A O 1
ATOM 611 N N . MET A 1 77 ? 4.698 -2.405 -29.408 1.00 80.00 77 MET A N 1
ATOM 612 C CA . MET A 1 77 ? 3.587 -1.661 -30.027 1.00 80.00 77 MET A CA 1
ATOM 613 C C . MET A 1 77 ? 3.676 -1.577 -31.558 1.00 80.00 77 MET A C 1
ATOM 615 O O . MET A 1 77 ? 2.875 -0.862 -32.159 1.00 80.00 77 MET A O 1
ATOM 619 N N . LEU A 1 78 ? 4.636 -2.272 -32.175 1.00 60.91 78 LEU A N 1
ATOM 620 C CA . LEU A 1 78 ? 4.790 -2.422 -33.624 1.00 60.91 78 LEU A CA 1
ATOM 621 C C . LEU A 1 78 ? 4.857 -3.905 -33.984 1.00 60.91 78 LEU A C 1
ATOM 623 O O . LEU A 1 78 ? 5.470 -4.658 -33.193 1.00 60.91 78 LEU A O 1
#

Radius of gyration: 18.17 Å; Cα contacts (8 Å, |Δi|>4): 98; chains: 1; bounding box: 32×20×51 Å